Protein AF-A0A814CPE8-F1 (afdb_monomer)

pLDDT: mean 83.44, std 9.89, range [46.34, 96.12]

Sequence (105 aa):
MYNNCIDQACKEYKERNLNGMLAWGDFNCSNLKWNENGDWYFDRISDGEQESLDVVNKNFLYQNVSVPTFQLNDQVQKSFLDLVFTE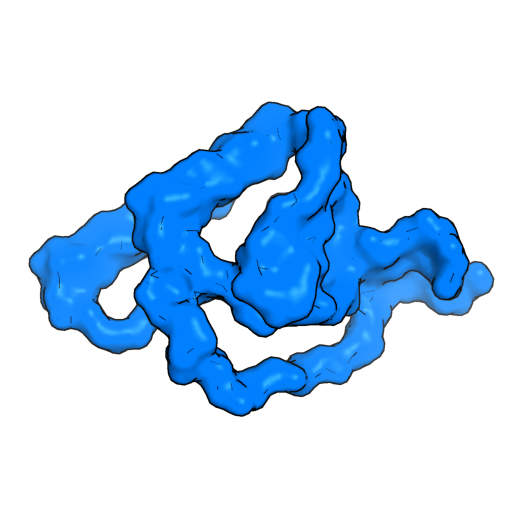SNTRITNLETGPVLGEDI

Nearest PDB structures (foldseek):
  1wdu-assembly1_A  TM=5.647E-01  e=5.256E-02  Bombyx mori
  7nbm-assembly2_B  TM=3.477E-01  e=2.618E+00  Homo sapiens
  7nbj-assembly3_C  TM=2.999E-01  e=3.626E+00  Homo sapiens
  5yji-assembly2_B  TM=2.806E-01  e=3.870E+00  Mus musculus

Foldseek 3Di:
DCLVVLLVQLVCCVVVVHPKDKDKDFLVFQQWAAAPQQDTDDDDGDPSNVSNVVSCVVSVKGKDDHAFQADAEPPDGGGNRIIMIINDPVNDPDDDHDDHDYDHD

InterPro domains:
  IPR005135 Endonuclease/exonuclease/phosphatase [PF14529] (4-94)
  IPR036691 Endonuclease/exonuclease/phosphatase superfamily [G3DSA:3.60.10.10] (2-103)

Organism: NCBI:txid104777

Structure (mmCIF, N/CA/C/O backbone):
data_AF-A0A814CPE8-F1
#
_entry.id   AF-A0A814CPE8-F1
#
loop_
_atom_site.group_PDB
_atom_site.id
_atom_site.type_symbol
_atom_site.label_atom_id
_atom_site.label_alt_id
_atom_site.label_comp_id
_atom_site.label_asym_id
_atom_site.label_entity_id
_atom_site.label_seq_id
_atom_site.pdbx_PDB_ins_code
_atom_site.Cartn_x
_atom_site.Cartn_y
_atom_site.Cartn_z
_atom_site.occupancy
_atom_site.B_iso_or_equiv
_atom_site.auth_seq_id
_atom_site.auth_comp_id
_atom_site.auth_asym_id
_atom_site.auth_atom_id
_atom_site.pdbx_PDB_model_num
ATOM 1 N N . MET A 1 1 ? 0.519 13.989 -4.158 1.00 57.50 1 MET A N 1
ATOM 2 C CA . MET A 1 1 ? -0.881 14.491 -4.236 1.00 57.50 1 MET A CA 1
ATOM 3 C C . MET A 1 1 ? -1.881 13.519 -3.596 1.00 57.50 1 MET A C 1
ATOM 5 O O . MET A 1 1 ? -2.781 13.989 -2.917 1.00 57.50 1 MET A O 1
ATOM 9 N N . TYR A 1 2 ? -1.708 12.196 -3.722 1.00 71.44 2 TYR A N 1
ATOM 10 C CA . TYR A 1 2 ? -2.570 11.185 -3.078 1.00 71.44 2 TYR A CA 1
ATOM 11 C C . TYR A 1 2 ? -2.420 11.087 -1.542 1.00 71.44 2 TYR A C 1
ATOM 13 O O . TYR A 1 2 ? -3.380 10.731 -0.865 1.00 71.44 2 TYR A O 1
ATOM 21 N N . ASN A 1 3 ? -1.271 11.476 -0.977 1.00 81.12 3 ASN A N 1
ATOM 22 C CA . ASN A 1 3 ? -0.989 11.431 0.469 1.00 81.12 3 ASN A CA 1
ATOM 23 C C . ASN A 1 3 ? -2.057 12.129 1.326 1.00 81.12 3 ASN A C 1
ATOM 25 O O . ASN A 1 3 ? -2.574 11.545 2.277 1.00 81.12 3 ASN A O 1
ATOM 29 N N . ASN A 1 4 ? -2.474 13.335 0.929 1.00 85.50 4 ASN A N 1
ATOM 30 C CA . ASN A 1 4 ? -3.533 14.071 1.626 1.00 85.50 4 ASN A CA 1
ATOM 31 C C . ASN A 1 4 ? -4.896 13.374 1.521 1.00 85.50 4 ASN A C 1
ATOM 33 O O . ASN A 1 4 ? -5.681 13.415 2.465 1.00 85.50 4 ASN A O 1
ATOM 37 N N . CYS A 1 5 ? -5.186 12.730 0.386 1.00 88.38 5 CYS A N 1
ATOM 38 C CA . CYS A 1 5 ? -6.439 12.004 0.189 1.00 88.38 5 CYS A CA 1
ATOM 39 C C . CYS A 1 5 ? -6.511 10.771 1.094 1.00 88.38 5 CYS A C 1
ATOM 41 O O . CYS A 1 5 ? -7.546 10.534 1.710 1.00 88.38 5 CYS A O 1
ATOM 43 N N . ILE A 1 6 ? -5.414 10.019 1.208 1.00 91.12 6 ILE A N 1
ATOM 44 C CA . ILE A 1 6 ? -5.337 8.835 2.073 1.00 91.12 6 ILE A CA 1
ATOM 45 C C . ILE A 1 6 ? -5.442 9.241 3.541 1.00 91.12 6 ILE A C 1
ATOM 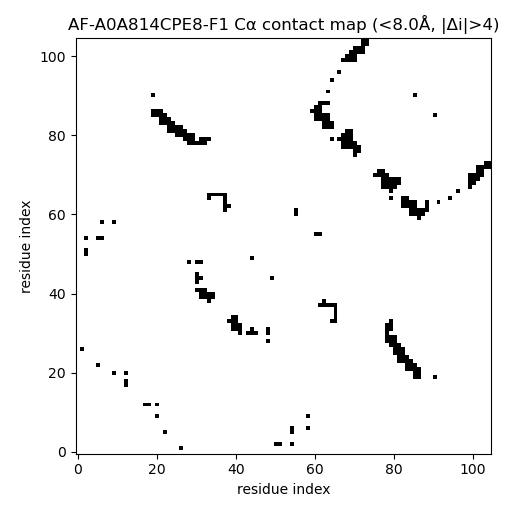47 O O . ILE A 1 6 ? -6.223 8.642 4.277 1.00 91.12 6 ILE A O 1
ATOM 51 N N . ASP A 1 7 ? -4.724 10.284 3.964 1.00 92.56 7 ASP A N 1
ATOM 52 C CA . ASP A 1 7 ? -4.781 10.768 5.348 1.00 92.56 7 ASP A CA 1
ATOM 53 C C . ASP A 1 7 ? -6.196 11.246 5.723 1.00 92.56 7 ASP A C 1
ATOM 55 O O . ASP A 1 7 ? -6.723 10.884 6.778 1.00 92.56 7 ASP A O 1
ATOM 59 N N . GLN A 1 8 ? -6.860 11.982 4.825 1.00 92.81 8 GLN A N 1
ATOM 60 C CA . GLN A 1 8 ? -8.241 12.419 5.025 1.00 92.81 8 GLN A CA 1
ATOM 61 C C . GLN A 1 8 ? -9.221 11.236 5.055 1.00 92.81 8 GLN A C 1
ATOM 63 O O . GLN A 1 8 ? -10.088 11.188 5.929 1.00 92.81 8 GLN A O 1
ATOM 68 N N . ALA A 1 9 ? -9.066 10.253 4.163 1.00 92.00 9 ALA A N 1
ATOM 69 C CA . ALA A 1 9 ? -9.890 9.044 4.168 1.00 92.00 9 ALA A CA 1
ATOM 70 C C . ALA A 1 9 ? -9.723 8.250 5.474 1.00 92.00 9 ALA A C 1
ATOM 72 O O . ALA A 1 9 ? -10.713 7.832 6.073 1.00 92.00 9 ALA A O 1
ATOM 73 N N . CYS A 1 10 ? -8.489 8.115 5.972 1.00 93.25 10 CYS A N 1
ATOM 74 C CA . CYS A 1 10 ? -8.202 7.463 7.249 1.00 93.25 10 CYS A CA 1
ATOM 75 C C . CYS A 1 10 ? -8.845 8.200 8.427 1.00 93.25 10 CYS A C 1
ATOM 77 O O . CYS A 1 10 ? -9.359 7.565 9.352 1.00 93.25 10 CYS A O 1
ATOM 79 N N . LYS A 1 11 ? -8.823 9.536 8.405 1.00 93.94 11 LYS A N 1
ATOM 80 C CA . LYS A 1 11 ? -9.480 10.364 9.417 1.00 93.94 11 LYS A CA 1
ATOM 81 C C . LYS A 1 11 ? -10.990 10.134 9.420 1.00 93.94 11 LYS A C 1
ATOM 83 O O . LYS A 1 11 ? -11.547 9.832 10.471 1.00 93.94 11 LYS A O 1
ATOM 88 N N . GLU A 1 12 ? -11.636 10.202 8.260 1.00 93.31 12 GLU A N 1
ATOM 89 C CA . GLU A 1 12 ? -13.083 9.985 8.146 1.00 93.31 12 GLU A CA 1
ATOM 90 C C . GLU A 1 12 ? -13.496 8.563 8.531 1.00 93.31 12 GLU A C 1
ATOM 92 O O . GLU A 1 12 ? -14.483 8.390 9.246 1.00 93.31 12 GLU A O 1
ATOM 97 N N . TYR A 1 13 ? -12.719 7.557 8.115 1.00 92.44 13 TYR A N 1
ATOM 98 C CA . TYR A 1 13 ? -12.892 6.159 8.512 1.00 92.44 13 TYR A CA 1
ATOM 99 C C . TYR A 1 13 ? -12.928 6.007 10.042 1.00 92.44 13 TYR A C 1
ATOM 101 O O . TYR A 1 13 ? -13.857 5.398 10.580 1.00 92.44 13 TYR A O 1
ATOM 109 N N . LYS A 1 14 ? -11.965 6.624 10.744 1.00 92.81 14 LYS A N 1
ATOM 110 C CA . LYS A 1 14 ? -11.854 6.589 12.212 1.00 92.81 14 LYS A CA 1
ATOM 111 C C . LYS A 1 14 ? -12.975 7.376 12.895 1.00 92.81 14 LYS A C 1
ATOM 113 O O . LYS A 1 14 ? -13.631 6.849 13.788 1.00 92.81 14 LYS A O 1
ATOM 118 N N . GLU A 1 15 ? -13.220 8.617 12.474 1.00 96.12 15 GLU A N 1
ATOM 119 C CA . GLU A 1 15 ? -14.215 9.507 13.096 1.00 96.12 15 GLU A CA 1
ATOM 120 C C . GLU A 1 15 ? -15.644 8.977 12.968 1.00 96.12 15 GLU A C 1
ATOM 122 O O . GLU A 1 15 ? -16.461 9.154 13.871 1.00 96.12 15 GLU A O 1
ATOM 127 N N . ARG A 1 16 ? -15.948 8.308 11.854 1.00 95.56 16 ARG A N 1
ATOM 128 C CA . ARG A 1 16 ? -17.274 7.743 11.588 1.00 95.56 16 ARG A CA 1
ATOM 129 C C . ARG A 1 16 ? -17.414 6.290 12.041 1.00 95.56 16 ARG A C 1
ATOM 131 O O . ARG A 1 16 ? -18.482 5.717 11.845 1.00 95.56 16 ARG A O 1
ATOM 138 N N . ASN A 1 17 ? -16.370 5.709 12.641 1.00 92.50 17 ASN A N 1
ATOM 139 C CA . ASN A 1 17 ? -16.321 4.310 13.070 1.00 92.50 17 ASN A CA 1
ATOM 140 C C . ASN A 1 17 ? -16.768 3.340 11.957 1.00 92.50 17 ASN A C 1
ATOM 142 O O . ASN A 1 17 ? -17.625 2.475 12.158 1.00 92.50 17 ASN A O 1
ATOM 146 N N . LEU A 1 18 ? -16.235 3.551 10.753 1.00 92.31 18 LEU A N 1
ATOM 147 C CA . LEU A 1 18 ? -16.518 2.704 9.598 1.00 92.31 18 LEU A CA 1
ATOM 148 C C . LEU A 1 18 ? -15.746 1.381 9.701 1.00 92.31 18 LEU A C 1
ATOM 150 O O . LEU A 1 18 ? -14.844 1.226 10.518 1.00 92.31 18 LEU A O 1
ATOM 154 N N . ASN A 1 19 ? -16.108 0.412 8.862 1.00 90.50 19 ASN A N 1
ATOM 155 C CA . ASN A 1 19 ? -15.425 -0.876 8.751 1.00 90.50 19 ASN A CA 1
ATOM 156 C C . ASN A 1 19 ? -15.118 -1.143 7.278 1.00 90.50 19 ASN A C 1
ATOM 158 O O . ASN A 1 19 ? -16.020 -1.033 6.449 1.00 90.50 19 ASN A O 1
ATOM 162 N N . GLY A 1 20 ? -13.879 -1.522 6.970 1.00 88.19 20 GLY A N 1
ATOM 163 C CA . GLY A 1 20 ? -13.448 -1.794 5.605 1.00 88.19 20 GLY A CA 1
ATOM 164 C C . GLY A 1 20 ? -12.989 -0.521 4.911 1.00 88.19 20 GLY A C 1
ATOM 165 O O . GLY A 1 20 ? -13.796 0.180 4.307 1.00 88.19 20 GLY A O 1
ATOM 166 N N . MET A 1 21 ? -11.689 -0.240 4.972 1.00 91.69 21 MET A N 1
ATOM 167 C CA . MET A 1 21 ? -11.060 0.825 4.203 1.00 91.69 21 MET A CA 1
ATOM 168 C C . MET A 1 21 ? -10.174 0.222 3.116 1.00 91.69 21 MET A C 1
ATOM 170 O O . MET A 1 21 ? -9.382 -0.684 3.355 1.00 91.69 21 MET A O 1
ATOM 174 N N . LEU A 1 22 ? -10.301 0.755 1.906 1.00 91.69 22 LEU A N 1
ATOM 175 C CA . LEU A 1 22 ? -9.487 0.364 0.766 1.00 91.69 22 LEU A CA 1
ATOM 176 C C . LEU A 1 22 ? -8.969 1.628 0.089 1.00 91.69 22 LEU A C 1
ATOM 178 O O . LEU A 1 22 ? -9.757 2.437 -0.399 1.00 91.69 22 LEU A O 1
ATOM 182 N N . ALA A 1 23 ? -7.652 1.783 0.051 1.00 91.00 23 ALA A N 1
ATOM 183 C CA . ALA A 1 23 ? -6.981 2.793 -0.753 1.00 91.00 23 ALA A CA 1
ATOM 184 C C . ALA A 1 23 ? -6.131 2.076 -1.801 1.00 91.00 23 ALA A C 1
ATOM 186 O O . ALA A 1 23 ? -5.309 1.236 -1.458 1.00 91.00 23 ALA A O 1
ATOM 187 N N . TRP A 1 24 ? -6.342 2.373 -3.077 1.00 90.62 24 TRP A N 1
ATOM 188 C CA . TRP A 1 24 ? -5.661 1.689 -4.172 1.00 90.62 24 TRP A CA 1
ATOM 189 C C . TRP A 1 24 ? -5.445 2.635 -5.347 1.00 90.62 24 TRP A C 1
ATOM 191 O O . TRP A 1 24 ? -6.201 3.595 -5.520 1.00 90.62 24 TRP A O 1
ATOM 201 N N . GLY A 1 25 ? -4.413 2.362 -6.137 1.00 88.06 25 GLY A N 1
ATOM 202 C CA . GLY A 1 25 ? -4.090 3.120 -7.341 1.00 88.06 25 GLY A CA 1
ATOM 203 C C . GLY A 1 25 ? -2.604 3.067 -7.664 1.00 88.06 25 GLY A C 1
ATOM 204 O O . GLY A 1 25 ? -1.856 2.342 -7.012 1.00 88.06 25 GLY A O 1
ATOM 205 N N . ASP A 1 26 ? -2.203 3.867 -8.645 1.00 87.38 26 ASP A N 1
ATOM 206 C CA . ASP A 1 26 ? -0.806 4.081 -9.016 1.00 87.38 26 ASP A CA 1
ATOM 207 C C . ASP A 1 26 ? -0.179 5.155 -8.111 1.00 87.38 26 ASP A C 1
ATOM 209 O O . ASP A 1 26 ? -0.583 6.323 -8.110 1.00 87.38 26 ASP A O 1
ATOM 213 N N . PHE A 1 27 ? 0.801 4.742 -7.311 1.00 84.62 27 PHE A N 1
ATOM 214 C CA . PHE A 1 27 ? 1.554 5.603 -6.402 1.00 84.62 27 PHE A CA 1
ATOM 215 C C . PHE A 1 27 ? 2.855 6.109 -7.031 1.00 84.62 27 PHE A C 1
ATOM 217 O O . PHE A 1 27 ? 3.462 7.050 -6.512 1.00 84.62 27 PHE A O 1
ATOM 224 N N . ASN A 1 28 ? 3.276 5.518 -8.151 1.00 83.44 28 ASN A N 1
ATOM 225 C CA . ASN A 1 28 ? 4.519 5.809 -8.851 1.00 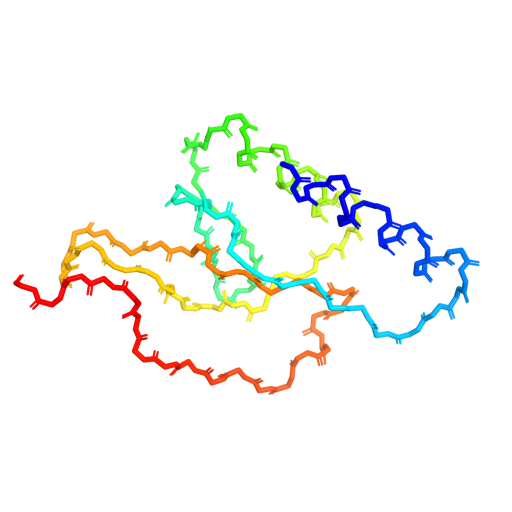83.44 28 ASN A CA 1
ATOM 226 C C . ASN A 1 28 ? 5.770 5.769 -7.940 1.00 83.44 28 ASN A C 1
ATOM 228 O O . ASN A 1 28 ? 6.692 6.575 -8.074 1.00 83.44 28 ASN A O 1
ATOM 232 N N . CYS A 1 29 ? 5.795 4.839 -6.980 1.00 81.31 29 CYS A N 1
ATOM 233 C CA . CYS A 1 29 ? 6.901 4.646 -6.038 1.00 81.31 29 CYS A CA 1
ATOM 234 C C . CYS A 1 29 ? 7.914 3.627 -6.582 1.00 81.31 29 CYS A C 1
ATOM 236 O O . CYS A 1 29 ? 8.036 2.509 -6.082 1.00 81.31 29 CYS A O 1
ATOM 238 N N . SER A 1 30 ? 8.619 3.987 -7.655 1.00 81.06 30 SER A N 1
ATOM 239 C CA . SER A 1 30 ? 9.461 3.055 -8.413 1.00 81.06 30 SER A CA 1
ATOM 240 C C . SER A 1 30 ? 10.651 2.473 -7.643 1.00 81.06 30 SER A C 1
ATOM 242 O O . SER A 1 30 ? 11.127 1.391 -8.001 1.00 81.06 30 SER A O 1
ATOM 244 N N . ASN A 1 31 ? 11.157 3.181 -6.628 1.00 80.69 31 ASN A N 1
ATOM 245 C CA . ASN A 1 31 ? 12.317 2.760 -5.833 1.00 80.69 31 ASN A CA 1
ATOM 246 C C . ASN A 1 31 ? 11.917 1.946 -4.605 1.00 80.69 31 ASN A C 1
ATOM 248 O O . ASN A 1 31 ? 12.757 1.283 -3.994 1.00 80.69 31 ASN A O 1
ATOM 252 N N . LEU A 1 32 ? 10.640 2.001 -4.246 1.00 80.00 32 LEU A N 1
ATOM 253 C CA . LEU A 1 32 ? 10.113 1.356 -3.068 1.00 80.00 32 LEU A CA 1
ATOM 254 C C . LEU A 1 32 ? 9.791 -0.103 -3.387 1.00 80.00 32 LEU A C 1
ATOM 256 O O . LEU A 1 32 ? 9.054 -0.409 -4.328 1.00 80.00 32 LEU A O 1
ATOM 260 N N . LYS A 1 33 ? 10.370 -1.024 -2.614 1.00 78.50 33 LYS A N 1
ATOM 261 C CA . LYS A 1 33 ? 10.075 -2.453 -2.748 1.00 78.50 33 LYS A CA 1
ATOM 262 C C . LYS A 1 33 ? 9.420 -2.971 -1.491 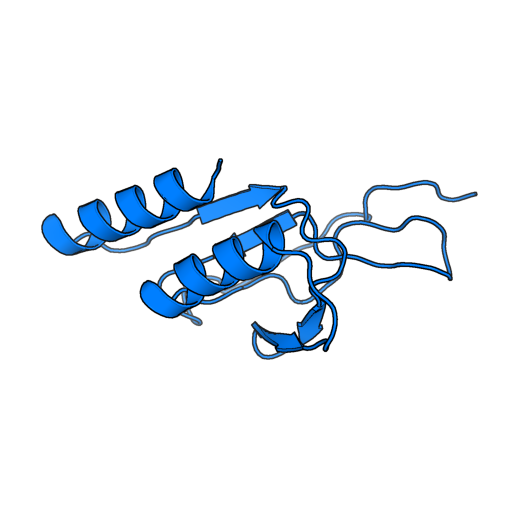1.00 78.50 33 LYS A C 1
ATOM 264 O O . LYS A 1 33 ? 9.757 -2.530 -0.400 1.00 78.50 33 LYS A O 1
ATOM 269 N N . TRP A 1 34 ? 8.532 -3.934 -1.676 1.00 79.25 34 TRP A N 1
ATOM 270 C CA . TRP A 1 34 ? 7.780 -4.589 -0.616 1.00 79.25 34 TRP A CA 1
ATOM 271 C C . TRP A 1 34 ? 8.170 -6.060 -0.565 1.00 79.25 34 TRP A C 1
ATOM 273 O O . TRP A 1 34 ? 8.384 -6.687 -1.608 1.00 79.25 34 TRP A O 1
ATOM 283 N N . ASN A 1 35 ? 8.361 -6.594 0.636 1.00 75.69 35 ASN A N 1
ATOM 284 C CA . ASN A 1 35 ? 8.573 -8.020 0.840 1.00 75.69 35 ASN A CA 1
ATOM 285 C C . ASN A 1 35 ? 7.218 -8.753 0.895 1.00 75.69 35 ASN A C 1
ATOM 287 O O . ASN A 1 35 ? 6.153 -8.137 0.867 1.00 75.69 35 ASN A O 1
ATOM 291 N N . GLU A 1 36 ? 7.254 -10.080 1.004 1.00 69.62 36 GLU A N 1
ATOM 292 C CA . GLU A 1 36 ? 6.045 -10.916 1.076 1.00 69.62 36 GLU A CA 1
ATOM 293 C C . GLU A 1 36 ? 5.174 -10.644 2.317 1.00 69.62 36 GLU A C 1
ATOM 295 O O . GLU A 1 36 ? 3.990 -10.969 2.315 1.00 69.62 36 GLU A O 1
ATOM 300 N N . ASN A 1 37 ? 5.735 -10.023 3.359 1.00 70.00 37 ASN A N 1
ATOM 301 C CA . ASN A 1 37 ? 5.015 -9.639 4.574 1.00 70.00 37 ASN A CA 1
ATOM 302 C C . ASN A 1 37 ? 4.393 -8.234 4.481 1.00 70.00 37 ASN A C 1
ATOM 304 O O . ASN A 1 37 ? 3.746 -7.796 5.432 1.00 70.00 37 ASN A O 1
ATOM 308 N N . GLY A 1 38 ? 4.592 -7.521 3.366 1.00 70.75 38 GLY A N 1
ATOM 309 C CA . GLY A 1 38 ? 4.155 -6.135 3.206 1.00 70.75 38 GLY A CA 1
ATOM 310 C C . GLY A 1 38 ? 5.055 -5.113 3.907 1.00 70.75 38 GLY A C 1
ATOM 311 O O . GLY A 1 38 ? 4.653 -3.959 4.049 1.00 70.75 38 GLY A O 1
ATOM 312 N N . ASP A 1 39 ? 6.269 -5.492 4.325 1.00 78.31 39 ASP A N 1
ATOM 313 C CA . ASP A 1 39 ? 7.274 -4.535 4.796 1.00 78.31 39 ASP A CA 1
ATOM 314 C C . ASP A 1 39 ? 8.040 -3.959 3.609 1.00 78.31 39 ASP A C 1
ATOM 316 O O . ASP A 1 39 ? 8.425 -4.678 2.680 1.00 78.31 39 ASP A O 1
ATOM 320 N N . TRP A 1 40 ? 8.322 -2.663 3.658 1.00 78.19 40 TRP A N 1
ATOM 321 C CA . TRP A 1 40 ? 9.161 -2.030 2.654 1.00 78.19 40 TRP A CA 1
ATOM 322 C C . TRP A 1 40 ? 10.651 -2.239 2.961 1.00 78.19 40 TRP A C 1
ATOM 324 O O . TRP A 1 40 ? 11.070 -2.337 4.114 1.00 78.19 40 TRP A O 1
ATOM 334 N N . TYR A 1 41 ? 11.470 -2.300 1.915 1.00 73.50 41 TYR A N 1
ATOM 335 C CA . TYR A 1 41 ? 12.930 -2.323 2.004 1.00 73.50 41 TYR A CA 1
ATOM 336 C C . TYR A 1 41 ? 13.530 -1.397 0.931 1.00 73.50 41 TYR A C 1
ATOM 338 O O . TYR A 1 41 ? 12.833 -1.100 -0.034 1.00 73.50 41 TYR A O 1
ATOM 346 N N . PHE A 1 42 ? 14.786 -0.955 1.126 1.00 72.12 42 PHE A N 1
ATOM 347 C CA . PHE A 1 42 ? 15.669 -0.074 0.311 1.00 72.12 42 PHE A CA 1
ATOM 348 C C . PHE A 1 42 ? 16.117 1.233 0.999 1.00 72.12 42 PHE A C 1
ATOM 350 O O . PHE A 1 42 ? 15.335 1.912 1.651 1.00 72.12 42 PHE A O 1
ATOM 357 N N . ASP A 1 43 ? 17.396 1.589 0.785 1.00 58.31 43 ASP A N 1
ATOM 358 C CA . ASP A 1 43 ? 18.095 2.734 1.409 1.00 58.31 43 ASP A CA 1
ATOM 359 C C . ASP A 1 43 ? 17.958 4.065 0.647 1.00 58.31 43 ASP A C 1
ATOM 361 O O . ASP A 1 43 ? 18.304 5.120 1.176 1.00 58.31 43 ASP A O 1
ATOM 365 N N . ARG A 1 44 ? 17.526 4.043 -0.621 1.00 76.06 44 ARG A N 1
ATOM 366 C CA . ARG A 1 44 ? 17.411 5.255 -1.451 1.00 76.06 44 ARG A CA 1
ATOM 367 C C . ARG A 1 44 ? 16.021 5.362 -2.049 1.00 76.06 44 ARG A C 1
ATOM 369 O O . ARG A 1 44 ? 15.761 4.818 -3.117 1.00 76.06 44 ARG A O 1
ATOM 376 N N . ILE A 1 45 ? 15.169 6.094 -1.351 1.00 84.56 45 ILE A N 1
ATOM 377 C CA . ILE A 1 45 ? 13.857 6.527 -1.823 1.00 84.56 45 ILE A CA 1
ATOM 378 C C . ILE A 1 45 ? 13.869 8.044 -2.022 1.00 84.56 45 ILE A C 1
ATOM 380 O O . ILE A 1 45 ? 14.669 8.755 -1.413 1.00 84.56 45 ILE A O 1
ATOM 384 N N . SER A 1 46 ? 13.027 8.534 -2.923 1.00 86.69 46 SER A N 1
ATOM 385 C CA . SER A 1 46 ? 12.811 9.967 -3.119 1.00 86.69 46 SER A CA 1
ATOM 386 C C . SER A 1 46 ? 12.009 10.574 -1.965 1.00 86.69 46 SER A C 1
ATOM 388 O O . SER A 1 46 ? 11.278 9.869 -1.269 1.00 86.69 46 SER A O 1
ATOM 390 N N . ASP A 1 47 ? 12.079 11.897 -1.803 1.00 87.62 47 ASP A N 1
ATOM 391 C CA . ASP A 1 47 ? 11.305 12.610 -0.777 1.00 87.62 47 ASP A CA 1
ATOM 392 C C . ASP A 1 47 ? 9.793 12.347 -0.913 1.00 87.62 47 ASP A C 1
ATOM 394 O O . ASP A 1 47 ? 9.102 12.137 0.079 1.00 87.62 47 ASP A O 1
ATOM 398 N N . GLY A 1 48 ? 9.276 12.263 -2.145 1.00 85.44 48 GLY A N 1
ATOM 399 C CA . GLY A 1 48 ? 7.862 11.952 -2.389 1.00 85.44 48 GLY A CA 1
ATOM 400 C C . GLY A 1 48 ? 7.471 10.520 -2.000 1.00 85.44 48 GLY A C 1
ATOM 401 O O . GLY A 1 48 ? 6.361 10.283 -1.520 1.00 85.44 48 GLY A O 1
ATOM 402 N N . GLU A 1 49 ? 8.377 9.556 -2.165 1.00 86.62 49 GLU A N 1
ATOM 403 C CA . GLU A 1 49 ? 8.177 8.178 -1.697 1.00 86.62 49 GLU A CA 1
ATOM 404 C C . GLU A 1 49 ? 8.230 8.105 -0.165 1.00 86.62 49 GLU A C 1
ATOM 406 O O . GLU A 1 49 ? 7.396 7.431 0.441 1.00 86.62 49 GLU A O 1
ATOM 411 N N . GLN A 1 50 ? 9.140 8.855 0.467 1.00 88.19 50 GLN A N 1
ATOM 412 C CA . GLN A 1 50 ? 9.212 8.972 1.925 1.00 88.19 50 GLN A CA 1
ATOM 413 C C . GLN A 1 50 ? 7.927 9.574 2.505 1.00 88.19 50 GLN A C 1
ATOM 415 O O . GLN A 1 50 ? 7.356 9.005 3.431 1.00 88.19 50 GLN A O 1
ATOM 420 N N . GLU A 1 51 ? 7.406 10.660 1.927 1.00 88.44 51 GLU A N 1
ATOM 421 C CA . GLU A 1 51 ? 6.126 11.245 2.352 1.00 88.44 51 GLU A CA 1
ATOM 422 C C . GLU A 1 51 ? 4.972 10.234 2.274 1.00 88.44 51 GLU A C 1
ATOM 424 O O . GLU A 1 51 ? 4.064 10.229 3.108 1.00 88.44 51 GLU A O 1
ATOM 429 N N . SER A 1 52 ? 5.000 9.366 1.263 1.00 87.25 52 SER A N 1
ATOM 430 C CA . SER A 1 52 ? 3.979 8.338 1.060 1.00 87.25 52 SER A CA 1
ATOM 431 C C . SER A 1 52 ? 4.062 7.248 2.128 1.00 87.25 52 SER A C 1
ATOM 433 O O . SER A 1 52 ? 3.039 6.867 2.704 1.00 87.25 52 SER A O 1
ATOM 435 N N . LEU A 1 53 ? 5.278 6.808 2.466 1.00 87.19 53 LEU A N 1
ATOM 436 C CA . LEU A 1 53 ? 5.519 5.908 3.594 1.00 87.19 53 LEU A CA 1
ATOM 437 C C . LEU A 1 53 ? 5.095 6.518 4.924 1.00 87.19 53 LEU A C 1
ATOM 439 O O . LEU A 1 53 ? 4.491 5.829 5.743 1.00 87.19 53 LEU A O 1
ATOM 443 N N . ASP A 1 54 ? 5.372 7.800 5.142 1.00 90.19 54 ASP A N 1
ATOM 444 C CA . ASP A 1 54 ? 5.012 8.479 6.382 1.00 90.19 54 ASP A CA 1
ATOM 445 C C . ASP A 1 54 ? 3.494 8.467 6.593 1.00 90.19 54 ASP A C 1
ATOM 447 O O . ASP A 1 54 ? 3.031 8.203 7.704 1.00 90.19 54 ASP A O 1
ATOM 451 N N . VAL A 1 55 ? 2.700 8.664 5.533 1.00 90.06 55 VAL A N 1
ATOM 452 C CA . VAL A 1 55 ? 1.231 8.567 5.605 1.00 90.06 55 VAL A CA 1
ATOM 453 C C . VAL A 1 55 ? 0.760 7.145 5.900 1.00 90.06 55 VAL A C 1
ATOM 455 O O . VAL A 1 55 ? -0.128 6.971 6.742 1.00 90.06 55 VAL A O 1
ATOM 458 N N . VAL A 1 56 ? 1.343 6.140 5.242 1.00 89.25 56 VAL A N 1
ATOM 459 C CA . VAL A 1 56 ? 1.033 4.716 5.465 1.00 89.25 56 VAL A CA 1
ATOM 460 C C . VAL A 1 56 ? 1.329 4.327 6.915 1.00 89.25 56 VAL A C 1
ATOM 462 O O . VAL A 1 56 ? 0.448 3.815 7.610 1.00 89.25 56 VAL A O 1
ATOM 465 N N . ASN A 1 57 ? 2.525 4.661 7.405 1.00 89.50 57 ASN A N 1
ATOM 466 C CA . ASN A 1 57 ? 2.983 4.354 8.758 1.00 89.50 57 ASN A CA 1
ATOM 467 C C . ASN A 1 57 ? 2.161 5.092 9.820 1.00 89.50 57 ASN A C 1
ATOM 469 O O . ASN A 1 57 ? 1.688 4.478 10.776 1.00 89.50 57 ASN A O 1
ATOM 473 N N . LYS A 1 58 ? 1.921 6.397 9.635 1.00 93.06 58 LYS A N 1
ATOM 474 C CA . LYS A 1 58 ? 1.087 7.217 10.531 1.00 93.06 58 LYS A CA 1
ATOM 475 C C . LYS A 1 58 ? -0.318 6.639 10.690 1.00 93.06 58 LYS A C 1
ATOM 477 O O . LYS A 1 58 ? -0.914 6.739 11.764 1.00 93.06 58 LYS A O 1
ATOM 482 N N . ASN A 1 59 ? -0.869 6.075 9.617 1.00 91.50 59 ASN A N 1
ATOM 483 C CA . ASN A 1 59 ? -2.226 5.548 9.606 1.00 91.50 59 ASN A CA 1
ATOM 484 C C . ASN A 1 59 ? -2.326 4.044 9.869 1.00 91.50 59 ASN A C 1
ATOM 486 O O . ASN A 1 59 ? -3.453 3.556 9.944 1.00 91.50 59 ASN A O 1
ATOM 490 N N . PHE A 1 60 ? -1.200 3.357 10.100 1.00 90.56 60 PHE A N 1
ATOM 491 C CA . PHE A 1 60 ? -1.124 1.906 10.306 1.00 90.56 60 PHE A CA 1
ATOM 492 C C . PHE A 1 60 ? -1.775 1.121 9.162 1.00 90.56 60 PHE A C 1
ATOM 494 O O . PHE A 1 60 ? -2.544 0.187 9.390 1.00 90.56 60 PHE A O 1
ATOM 501 N N . LEU A 1 61 ? -1.512 1.546 7.925 1.00 91.62 61 LEU A N 1
ATOM 502 C CA . LEU A 1 61 ? -2.039 0.868 6.749 1.00 91.62 61 LEU A CA 1
ATOM 503 C C . LEU A 1 61 ? -1.163 -0.320 6.374 1.00 91.62 61 LEU A C 1
ATOM 505 O O . LEU A 1 61 ? 0.062 -0.239 6.389 1.00 91.62 61 LEU A O 1
ATOM 509 N N . TYR A 1 62 ? -1.818 -1.403 5.988 1.00 91.12 62 TYR A N 1
ATOM 510 C CA . TYR A 1 62 ? -1.200 -2.614 5.486 1.00 91.12 62 TYR A CA 1
ATOM 511 C C . TYR A 1 62 ? -1.197 -2.580 3.975 1.00 91.12 62 TYR A C 1
ATOM 513 O O . TYR A 1 62 ? -2.236 -2.372 3.351 1.00 91.12 62 TYR A O 1
ATOM 521 N N . GLN A 1 63 ? -0.029 -2.799 3.397 1.00 90.25 63 GLN A N 1
ATOM 522 C CA . GLN A 1 63 ? 0.120 -3.019 1.976 1.00 90.25 63 GLN A CA 1
ATOM 523 C C . GLN A 1 63 ? -0.276 -4.474 1.653 1.00 90.25 63 GLN A C 1
ATOM 525 O O . GLN A 1 63 ? 0.032 -5.374 2.431 1.00 90.25 63 GLN A O 1
ATOM 530 N N . ASN A 1 64 ? -0.970 -4.708 0.530 1.00 89.31 64 ASN A N 1
ATOM 531 C CA . ASN A 1 64 ? -1.461 -6.041 0.147 1.00 89.31 64 ASN A CA 1
ATOM 532 C C . ASN A 1 64 ? -0.906 -6.599 -1.183 1.00 89.31 64 ASN A C 1
ATOM 534 O O . ASN A 1 64 ? -1.217 -7.736 -1.519 1.00 89.31 64 ASN A O 1
ATOM 538 N N . VAL A 1 65 ? -0.133 -5.838 -1.967 1.00 86.50 65 VAL A N 1
ATOM 539 C CA . VAL A 1 65 ? 0.441 -6.282 -3.255 1.00 86.50 65 VAL A CA 1
ATOM 540 C C . VAL A 1 65 ? 1.845 -6.858 -3.049 1.00 86.50 65 VAL A C 1
ATOM 542 O O . VAL A 1 65 ? 2.792 -6.123 -2.786 1.00 86.50 65 VAL A O 1
ATOM 545 N N . SER A 1 66 ? 2.008 -8.167 -3.230 1.00 78.88 66 SER A N 1
ATOM 546 C CA . SER A 1 66 ? 3.283 -8.872 -3.006 1.00 78.88 66 SER A CA 1
ATOM 547 C C . SER A 1 66 ? 4.112 -9.120 -4.271 1.00 78.88 66 SER A C 1
ATOM 549 O O . SER A 1 66 ? 5.236 -9.614 -4.185 1.00 78.88 66 SER A O 1
ATOM 551 N N . VAL A 1 67 ? 3.595 -8.756 -5.449 1.00 81.94 67 VAL A N 1
ATOM 552 C CA . VAL A 1 67 ? 4.296 -8.903 -6.732 1.00 81.94 67 VAL A CA 1
ATOM 553 C C . VAL A 1 67 ? 4.437 -7.558 -7.452 1.00 81.94 67 VAL A C 1
ATOM 555 O O . VAL A 1 67 ? 3.553 -6.712 -7.327 1.00 81.94 67 VAL A O 1
ATOM 558 N N . PRO A 1 68 ? 5.523 -7.332 -8.212 1.00 83.44 68 PRO A N 1
ATOM 559 C CA . PRO A 1 68 ? 5.675 -6.111 -8.993 1.00 83.44 68 PRO A CA 1
ATOM 560 C C . PRO A 1 68 ? 4.532 -5.924 -9.989 1.00 83.44 68 PRO A C 1
ATOM 562 O O . PRO A 1 68 ? 4.040 -6.897 -10.555 1.00 83.44 68 PRO A O 1
ATOM 565 N N . THR A 1 69 ? 4.154 -4.673 -10.227 1.00 86.81 69 THR A N 1
ATOM 566 C CA . THR A 1 69 ? 3.036 -4.289 -11.106 1.00 86.81 69 THR A CA 1
ATOM 567 C C . THR A 1 69 ? 3.513 -3.624 -12.399 1.00 86.81 69 THR A C 1
ATOM 569 O O . THR A 1 69 ? 2.779 -3.578 -13.386 1.00 86.81 69 THR A O 1
ATOM 572 N N . PHE A 1 70 ? 4.786 -3.219 -12.438 1.00 86.56 70 PHE A N 1
ATOM 573 C CA . PHE A 1 70 ? 5.451 -2.646 -13.604 1.00 86.56 70 PHE A CA 1
ATOM 574 C C . PHE A 1 70 ? 6.808 -3.309 -13.870 1.00 86.56 70 PHE A C 1
ATOM 576 O O . PHE A 1 70 ? 7.549 -3.621 -12.926 1.00 86.56 70 PHE A O 1
ATOM 583 N N . GLN A 1 71 ? 7.161 -3.463 -15.148 1.00 85.25 71 GLN A N 1
ATOM 584 C CA . GLN A 1 71 ? 8.495 -3.874 -15.587 1.00 85.25 71 GLN A CA 1
ATOM 585 C C . GLN A 1 71 ? 9.006 -2.994 -16.730 1.00 8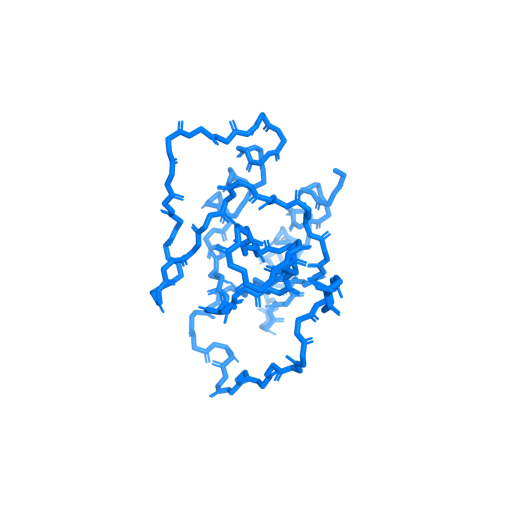5.25 71 GLN A C 1
ATOM 587 O O . GLN A 1 71 ? 8.279 -2.713 -17.673 1.00 85.25 71 GLN A O 1
ATOM 592 N N . LEU A 1 72 ? 10.267 -2.559 -16.673 1.00 77.12 72 LEU A N 1
ATOM 593 C CA . LEU A 1 72 ? 10.859 -1.794 -17.780 1.00 77.12 72 LEU A CA 1
ATOM 594 C C . LEU A 1 72 ? 11.311 -2.703 -18.936 1.00 77.12 72 LEU A C 1
ATOM 596 O O . LEU A 1 72 ? 11.252 -2.302 -20.089 1.00 77.12 72 LEU A O 1
ATOM 600 N N . ASN A 1 73 ? 11.793 -3.901 -18.605 1.00 73.69 73 ASN A N 1
ATOM 601 C CA . ASN A 1 73 ? 12.108 -5.005 -19.513 1.00 73.69 73 ASN A CA 1
ATOM 602 C C . ASN A 1 73 ? 12.180 -6.310 -18.689 1.00 73.69 73 ASN A C 1
ATOM 604 O O . ASN A 1 73 ? 12.207 -6.260 -17.452 1.00 73.69 73 ASN A O 1
ATOM 608 N N . ASP A 1 74 ? 12.278 -7.462 -19.357 1.00 65.25 74 ASP A N 1
ATOM 609 C CA . ASP A 1 74 ? 12.204 -8.799 -18.739 1.00 65.25 74 ASP A CA 1
ATOM 610 C C . ASP A 1 74 ? 13.197 -9.060 -17.584 1.00 65.25 74 ASP A C 1
ATOM 612 O O . ASP A 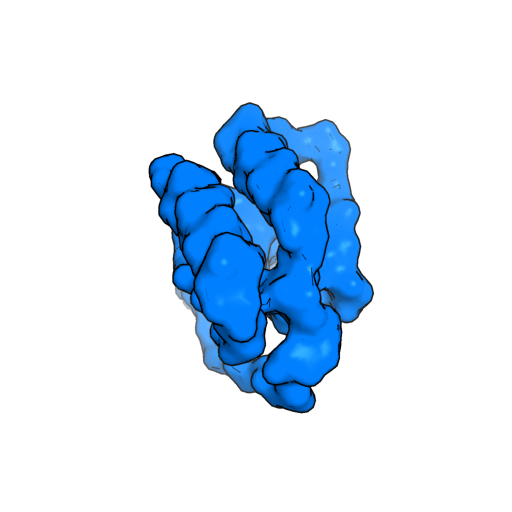1 74 ? 12.988 -9.978 -16.783 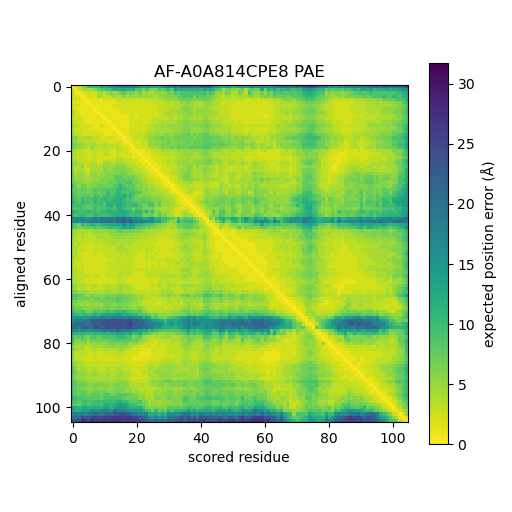1.00 65.25 74 ASP A O 1
ATOM 616 N N . GLN A 1 75 ? 14.287 -8.287 -17.465 1.00 60.31 75 GLN A N 1
ATOM 617 C CA . GLN A 1 75 ? 15.403 -8.619 -16.564 1.00 60.31 75 GLN A CA 1
ATOM 618 C C . GLN A 1 75 ? 15.952 -7.478 -15.694 1.00 60.31 75 GLN A C 1
ATOM 620 O O . GLN A 1 75 ? 16.729 -7.759 -14.782 1.00 60.31 75 GLN A O 1
ATOM 625 N N . VAL A 1 76 ? 15.604 -6.211 -15.931 1.00 60.34 76 VAL A N 1
ATOM 626 C CA . VAL A 1 76 ? 16.398 -5.087 -15.392 1.00 60.34 76 VAL A CA 1
ATOM 627 C C . VAL A 1 76 ? 15.711 -4.351 -14.249 1.00 60.34 76 VAL A C 1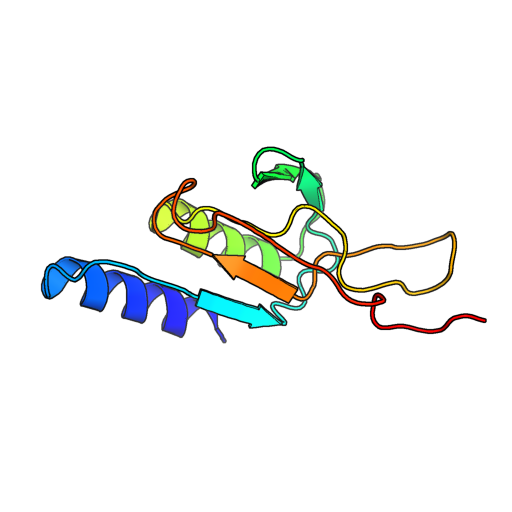
ATOM 629 O O . VAL A 1 76 ? 16.378 -4.028 -13.266 1.00 60.34 76 VAL A O 1
ATOM 632 N N . GLN A 1 77 ? 14.402 -4.096 -14.310 1.00 67.81 77 GLN A N 1
ATOM 633 C CA . GLN A 1 77 ? 13.747 -3.329 -13.250 1.00 67.81 77 GLN A CA 1
ATOM 634 C C . GLN A 1 77 ? 12.268 -3.674 -13.117 1.00 67.81 77 GLN A C 1
ATOM 636 O O . GLN A 1 77 ? 11.478 -3.420 -14.023 1.00 67.81 77 GLN A O 1
ATOM 641 N N . LYS A 1 78 ? 11.918 -4.232 -11.955 1.00 74.44 78 LYS A N 1
ATOM 642 C CA . LYS A 1 78 ? 10.544 -4.497 -11.529 1.00 74.44 78 LYS A CA 1
ATOM 643 C C . LYS A 1 78 ? 10.201 -3.582 -10.358 1.00 74.44 78 LYS A C 1
ATOM 645 O O . LYS A 1 78 ? 10.976 -3.519 -9.398 1.00 74.44 78 LYS A O 1
ATOM 650 N N . SER A 1 79 ? 9.059 -2.911 -10.438 1.00 80.12 79 SER A N 1
ATOM 651 C CA . SER A 1 79 ? 8.618 -1.922 -9.450 1.00 80.12 79 SER A CA 1
ATOM 652 C C . SER A 1 79 ? 7.164 -2.150 -9.044 1.00 80.12 79 SER A C 1
ATOM 654 O O . SER A 1 79 ? 6.365 -2.704 -9.799 1.00 80.12 79 SER A O 1
ATOM 656 N N . PHE A 1 80 ? 6.834 -1.718 -7.830 1.00 82.38 80 PHE A N 1
ATOM 657 C CA . PHE A 1 80 ? 5.483 -1.745 -7.284 1.00 82.38 80 PHE A CA 1
ATOM 658 C C . PHE A 1 80 ? 4.877 -0.347 -7.433 1.00 82.38 80 PHE A C 1
ATOM 660 O O . PHE A 1 80 ? 4.968 0.471 -6.519 1.00 82.38 80 PHE A O 1
ATOM 667 N N . LEU A 1 81 ? 4.341 -0.043 -8.617 1.00 86.31 81 LEU A N 1
ATOM 668 C CA . LEU A 1 81 ? 3.725 1.262 -8.880 1.00 86.31 81 LEU A CA 1
ATOM 669 C C . LEU A 1 81 ? 2.284 1.271 -8.375 1.00 86.31 81 LEU A C 1
ATOM 671 O O . LEU A 1 81 ? 1.910 2.121 -7.568 1.00 86.31 81 LEU A O 1
ATOM 675 N N . ASP A 1 82 ? 1.515 0.258 -8.769 1.00 87.19 82 ASP A N 1
ATOM 676 C CA . ASP A 1 82 ? 0.181 0.025 -8.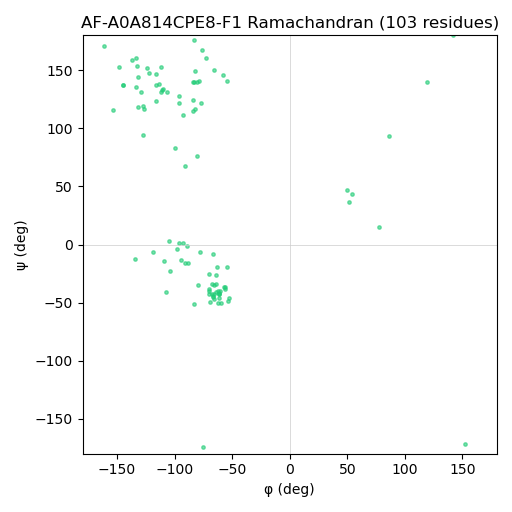232 1.00 87.19 82 ASP A CA 1
ATOM 677 C C . ASP A 1 82 ? 0.253 -0.617 -6.845 1.00 87.19 82 ASP A C 1
ATOM 679 O O . ASP A 1 82 ? 0.816 -1.703 -6.672 1.00 87.19 82 ASP A O 1
ATOM 683 N N . LEU A 1 83 ? -0.337 0.049 -5.853 1.00 88.56 83 LEU A N 1
ATOM 684 C CA . LEU A 1 83 ? -0.382 -0.417 -4.469 1.00 88.56 83 LEU A CA 1
ATOM 685 C C . LEU A 1 83 ? -1.824 -0.496 -3.978 1.00 88.56 83 LEU A C 1
ATOM 687 O O . LEU A 1 83 ? -2.702 0.255 -4.404 1.00 88.56 83 LEU A O 1
ATOM 691 N N . VAL A 1 84 ? -2.047 -1.408 -3.035 1.00 91.00 84 VAL A N 1
ATOM 692 C CA . VAL A 1 84 ? -3.325 -1.594 -2.350 1.00 91.00 84 VAL A CA 1
ATOM 693 C C . VAL A 1 84 ? -3.079 -1.553 -0.851 1.00 91.00 84 VAL A C 1
ATOM 695 O O . VAL A 1 84 ? -2.362 -2.396 -0.312 1.00 91.00 84 VAL A O 1
ATOM 698 N N . PHE A 1 85 ? -3.705 -0.593 -0.184 1.00 92.12 85 PHE A N 1
ATOM 699 C CA . PHE A 1 85 ? -3.628 -0.377 1.249 1.00 92.12 85 PHE A CA 1
ATOM 700 C C . PHE A 1 85 ? -4.970 -0.634 1.930 1.00 92.12 85 PHE A C 1
ATOM 702 O O . PHE A 1 85 ? -6.023 -0.194 1.461 1.00 92.12 85 PHE A O 1
ATOM 709 N N . THR A 1 86 ? -4.914 -1.302 3.076 1.00 93.88 86 THR A N 1
ATOM 710 C CA . THR A 1 86 ? -6.063 -1.589 3.939 1.00 93.88 86 THR A CA 1
ATOM 711 C C . THR A 1 86 ? -5.727 -1.275 5.388 1.00 93.88 86 THR A C 1
ATOM 713 O O . THR A 1 86 ? -4.574 -1.204 5.793 1.00 93.88 86 THR A O 1
ATOM 716 N N . GLU A 1 87 ? -6.744 -1.105 6.214 1.00 92.12 87 GLU A N 1
ATOM 717 C CA . GLU A 1 87 ? -6.618 -0.931 7.661 1.00 92.12 87 GLU A CA 1
ATOM 718 C C . GLU A 1 87 ? -6.357 -2.246 8.422 1.00 92.12 87 GLU A C 1
ATOM 720 O O . GLU A 1 87 ? -6.148 -2.238 9.632 1.00 92.12 87 GLU A O 1
ATOM 725 N N . SER A 1 88 ? -6.410 -3.389 7.731 1.00 91.19 88 SER A N 1
ATOM 726 C CA . SER A 1 88 ? -6.118 -4.710 8.290 1.00 91.19 88 SER A CA 1
ATOM 727 C C . SER A 1 88 ? -5.428 -5.601 7.261 1.00 91.19 88 SER A C 1
ATOM 729 O O . SER A 1 88 ? -5.881 -5.695 6.119 1.00 91.19 88 SER A O 1
ATOM 731 N N . ASN A 1 89 ? -4.401 -6.331 7.699 1.00 88.00 89 ASN A N 1
ATOM 732 C CA . ASN A 1 89 ? -3.683 -7.342 6.912 1.00 88.00 89 ASN A CA 1
ATOM 733 C C . ASN A 1 89 ? -4.519 -8.584 6.550 1.00 88.00 89 ASN A C 1
ATOM 735 O O . ASN A 1 89 ? -4.067 -9.423 5.785 1.00 88.00 89 ASN A O 1
ATOM 739 N N . THR A 1 90 ? -5.726 -8.725 7.103 1.00 89.94 90 THR A N 1
ATOM 740 C CA . THR A 1 90 ? -6.653 -9.831 6.786 1.00 89.94 90 THR A CA 1
ATOM 741 C C . THR A 1 90 ? -7.809 -9.398 5.888 1.00 89.94 90 THR A C 1
ATOM 743 O O . THR A 1 90 ? -8.713 -10.184 5.603 1.00 89.94 90 THR A O 1
ATOM 746 N N . ARG A 1 91 ? -7.813 -8.130 5.456 1.00 90.69 91 ARG A N 1
ATOM 747 C CA . ARG A 1 91 ? -8.907 -7.546 4.675 1.00 90.69 91 ARG A CA 1
ATOM 748 C C . ARG A 1 91 ? -8.968 -8.120 3.261 1.00 90.69 91 ARG A C 1
ATOM 750 O O . ARG A 1 91 ? -10.065 -8.337 2.749 1.00 90.69 91 ARG A O 1
ATOM 757 N N . ILE A 1 92 ? -7.810 -8.364 2.652 1.00 89.69 92 ILE A N 1
ATOM 758 C CA . ILE A 1 92 ? -7.684 -8.995 1.338 1.00 89.69 92 ILE A CA 1
ATOM 759 C C . ILE A 1 92 ? -7.421 -10.485 1.544 1.00 89.69 92 ILE A C 1
ATOM 761 O O . ILE A 1 92 ? -6.473 -10.872 2.217 1.00 89.69 92 ILE A O 1
ATOM 765 N N . THR A 1 93 ? -8.291 -11.325 0.985 1.00 87.62 93 THR A N 1
ATOM 766 C CA . THR A 1 93 ? -8.219 -12.792 1.119 1.00 87.62 93 THR A CA 1
ATOM 767 C C . THR A 1 93 ? -7.682 -13.479 -0.130 1.00 87.62 93 THR A C 1
ATOM 769 O O . THR A 1 93 ? -7.172 -14.592 -0.042 1.00 87.62 93 THR A O 1
ATOM 772 N N . ASN A 1 94 ? -7.792 -12.822 -1.283 1.00 87.00 94 ASN A N 1
ATOM 773 C CA . ASN A 1 94 ? -7.225 -13.270 -2.543 1.00 87.00 94 ASN A CA 1
ATOM 774 C C . ASN A 1 94 ? -6.759 -12.047 -3.339 1.00 87.00 94 ASN A C 1
ATOM 776 O O . ASN A 1 94 ? -7.470 -11.040 -3.394 1.00 87.00 94 ASN A O 1
ATOM 780 N N . LEU A 1 95 ? -5.582 -12.150 -3.948 1.00 84.56 95 LEU A N 1
ATOM 781 C CA . LEU A 1 95 ? -5.041 -11.164 -4.872 1.00 84.56 95 LEU A CA 1
ATOM 782 C C . LEU A 1 95 ? -4.661 -11.896 -6.156 1.00 84.56 95 LEU A C 1
ATOM 784 O O . LEU A 1 95 ? -3.779 -12.751 -6.154 1.00 84.56 95 LEU A O 1
ATOM 788 N N . GLU A 1 96 ? -5.322 -11.541 -7.250 1.00 86.50 96 GLU A N 1
ATOM 789 C CA . GLU A 1 96 ? -4.993 -12.038 -8.582 1.00 86.50 96 GLU A CA 1
ATOM 790 C C . GLU A 1 96 ? -4.326 -10.920 -9.370 1.00 86.50 96 GLU A C 1
ATOM 792 O O . GLU A 1 96 ? -4.814 -9.788 -9.403 1.00 86.50 96 GLU A O 1
ATOM 797 N N . THR A 1 97 ? -3.200 -11.234 -10.001 1.00 81.06 97 THR A N 1
ATOM 798 C CA . THR A 1 97 ? -2.447 -10.274 -10.803 1.00 81.06 97 THR A CA 1
ATOM 799 C C . THR A 1 97 ? -2.525 -10.638 -12.272 1.00 81.06 97 THR A C 1
ATOM 801 O O . THR A 1 97 ? -2.321 -11.793 -12.649 1.00 81.06 97 THR A O 1
ATOM 804 N N . GLY A 1 98 ? -2.803 -9.639 -13.104 1.00 82.81 98 GLY A N 1
ATOM 805 C CA . GLY A 1 98 ? -2.634 -9.759 -14.546 1.00 82.81 98 GLY A CA 1
ATOM 806 C C . GLY A 1 98 ? -1.158 -9.695 -14.956 1.00 82.81 98 GLY A C 1
ATOM 807 O O . GLY A 1 98 ? -0.270 -9.635 -14.101 1.00 82.81 98 GLY A O 1
ATOM 808 N N . PRO A 1 99 ? -0.888 -9.682 -16.270 1.00 81.62 99 PRO A N 1
ATOM 809 C CA . PRO A 1 99 ? 0.423 -9.317 -16.791 1.00 81.62 99 PRO A CA 1
ATOM 810 C C . PRO A 1 99 ? 0.842 -7.939 -16.265 1.00 81.62 99 PRO A C 1
ATOM 812 O O . PRO A 1 99 ? 0.011 -7.035 -16.159 1.00 81.62 99 PRO A O 1
ATOM 815 N N . VAL A 1 100 ? 2.123 -7.784 -15.938 1.00 83.38 100 VAL A N 1
ATOM 816 C CA . VAL A 1 100 ? 2.688 -6.488 -15.544 1.00 83.38 100 VAL A CA 1
ATOM 817 C C . VAL A 1 100 ? 2.651 -5.507 -16.712 1.00 83.38 100 VAL A C 1
ATOM 819 O O . VAL A 1 100 ? 2.730 -5.905 -17.874 1.00 83.38 100 VAL A O 1
ATOM 822 N N . LEU A 1 101 ? 2.531 -4.217 -16.408 1.00 77.38 101 LEU A N 1
ATOM 823 C CA . LEU A 1 101 ? 2.583 -3.171 -17.426 1.00 77.38 101 LEU A CA 1
ATOM 824 C C . LEU A 1 101 ? 4.040 -2.871 -17.800 1.00 77.38 101 LEU A C 1
ATOM 826 O O . LEU A 1 101 ? 4.902 -2.810 -16.921 1.00 77.38 101 LEU A O 1
ATOM 830 N N . GLY A 1 102 ? 4.306 -2.664 -19.092 1.00 74.00 102 GLY A N 1
ATOM 831 C CA . GLY A 1 102 ? 5.648 -2.370 -19.595 1.00 74.00 102 GLY A CA 1
ATOM 832 C C . GLY A 1 102 ? 5.965 -3.025 -20.935 1.00 74.00 102 GLY A C 1
ATOM 833 O O . GLY A 1 102 ? 5.120 -3.695 -21.522 1.00 74.00 102 GLY A O 1
ATOM 834 N N . GLU A 1 103 ? 7.174 -2.785 -21.435 1.00 59.75 103 GLU A N 1
ATOM 835 C CA . GLU A 1 103 ? 7.649 -3.334 -22.706 1.00 59.75 103 GLU A CA 1
ATOM 836 C C . GLU A 1 103 ? 8.174 -4.770 -22.530 1.00 59.75 103 GLU A C 1
ATOM 838 O O . GLU A 1 103 ? 9.176 -4.998 -21.852 1.00 59.75 103 GLU A O 1
ATOM 843 N N . ASP A 1 104 ? 7.507 -5.724 -23.189 1.00 54.06 104 ASP A N 1
ATOM 844 C CA . ASP A 1 104 ? 8.068 -7.029 -23.559 1.00 54.06 104 ASP A CA 1
ATOM 845 C C . ASP A 1 104 ? 8.908 -6.829 -24.840 1.00 54.06 104 ASP A C 1
ATOM 847 O O . ASP A 1 104 ? 8.431 -7.102 -25.948 1.00 54.06 104 ASP A O 1
ATOM 851 N N . ILE A 1 105 ? 10.114 -6.256 -24.736 1.00 46.34 105 ILE A N 1
ATOM 852 C CA . ILE A 1 105 ? 11.047 -6.144 -25.880 1.00 46.34 105 ILE A CA 1
ATOM 853 C C . ILE A 1 105 ? 12.365 -6.849 -25.582 1.00 46.34 105 ILE A C 1
ATOM 855 O O . ILE A 1 105 ? 12.999 -6.522 -24.552 1.00 46.34 105 ILE A O 1
#

Mean predicted aligned error: 5.92 Å

Solvent-accessible surface area (backbone atoms only — not comparable to full-atom values): 6371 Å² total; per-residue (Å²): 124,63,53,64,54,52,52,50,50,52,48,52,39,60,77,67,69,60,81,90,58,81,49,71,49,77,69,71,29,62,60,49,41,58,39,89,85,44,47,74,54,80,94,69,66,54,73,72,45,48,54,45,49,50,48,36,61,75,66,57,46,29,53,71,61,65,63,61,39,32,30,70,32,95,83,81,45,72,19,38,25,54,45,38,34,23,72,44,84,75,72,68,87,78,88,87,78,76,83,58,49,64,50,93,112

Radius of gyration: 14.28 Å; Cα contacts (8 Å, |Δi|>4): 152; chains: 1; bounding box: 35×28×39 Å

Secondary structure (DSSP, 8-state):
-HHHHHHHHHHHHHHTT-S--EEEEE---TT-EE-TTS-EE-S---HHHHHHHHHHHHHTPEE---S-SEESSTTT-EE--EEEEESSTTS-S-----PPBS---